Protein AF-A0A7S2W5Z7-F1 (afdb_monomer)

Radius of gyration: 23.9 Å; Cα contacts (8 Å, |Δi|>4): 83; chains: 1; bounding box: 63×29×73 Å

Foldseek 3Di:
DPPVVVVVVVVVLVVVLVVLLCVLLPVLLVVLVVVCVVVPLVVSQVVLVVQLVQLVVQLVVCVVVVNPVSNSVSSNSNSSSVSSNVSSVVVVVVVVCVVVVVVVVVVVVVVVVVVVVVVD

Solvent-a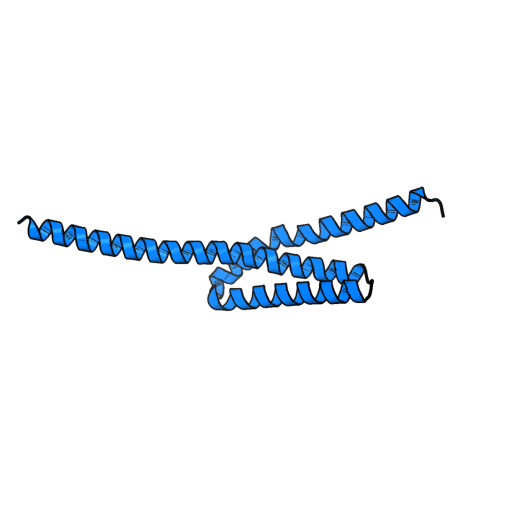ccessible surface area (backbone atoms only — not comparable to full-atom values): 6215 Å² total; per-residue (Å²): 130,65,75,65,59,60,50,51,55,50,50,52,52,51,53,46,51,55,49,56,40,50,58,42,58,66,55,42,50,59,53,46,50,58,47,30,76,73,65,37,56,85,59,47,50,60,53,32,50,51,42,24,50,52,11,51,52,36,31,57,51,14,60,74,66,71,33,64,70,48,30,49,54,16,42,31,42,24,34,40,14,52,46,35,50,55,53,51,50,52,53,52,51,50,50,52,48,51,55,49,51,50,50,55,49,52,51,48,51,53,53,49,51,52,58,54,66,76,72,112

Nearest PDB structures (foldseek):
  6zw4-assembly1_SA  TM=5.507E-01  e=2.902E+00  Nostoc punctiforme
  6zw4-assembly1_EB  TM=5.507E-01  e=2.902E+00  Nostoc punctiforme
  6zw4-assembly1_QB  TM=5.507E-01  e=2.902E+00  Nostoc punctiforme
  6zw4-assembly1_CC  TM=5.507E-01  e=2.902E+00  Nostoc punctiforme
  6zw4-assembly1_E  TM=5.995E-01  e=7.010E+00  Nostoc punctiforme

pLDDT: mean 74.94, std 12.24, range [44.47, 93.25]

Sequence (120 aa):
GDPKNQRLEFEYFFNFMYSAANLPNILIPLCVGALSDNFGDVIVFPVIIALAFIGATGVAAGVQMYSQPLVLASRAVLGIGYSGIVVLNCVLVSKWFEETTTQVSHLGLAMSLIGVFYRI

InterPro domains:
  IPR011701 Major facilitator superfamily [PF07690] (14-118)
  IPR020846 Major facilitator superfamily domain [PS50850] (1-120)
  IPR036259 MFS transporter superfamily [G3DSA:1.20.1250.20] (11-120)
  IPR036259 MFS transporter superfamily [SSF103473] (14-118)
  IPR052187 Lysosomal dipeptide transporter MFSD1 [PTHR23512] (14-118)

Secondary structure (DSSP, 8-state):
--HHHHHHHHHHHHHHHHHHHHHHHHHHHHHHHHHHHHH-HHHHHHHHHHHHHHHHHHHHHHHHTT-HHHHHHHHHHHHHHHHHHHHHHHHHHHHHHHHHHHHHHHHHHHHHHHHHHTT-

Mean predicted aligned error: 12.36 Å

Structure (mmCIF, N/CA/C/O backbone):
data_AF-A0A7S2W5Z7-F1
#
_entry.id   AF-A0A7S2W5Z7-F1
#
loop_
_atom_site.group_PDB
_atom_site.id
_atom_site.type_symbol
_atom_site.label_atom_id
_atom_site.label_alt_id
_atom_site.label_comp_id
_atom_site.label_asym_id
_atom_site.label_entity_id
_atom_site.label_seq_id
_atom_site.pdbx_PDB_ins_code
_atom_site.Cartn_x
_atom_site.Cartn_y
_atom_site.Cartn_z
_atom_site.occupancy
_atom_site.B_iso_or_equiv
_atom_site.auth_seq_id
_atom_site.auth_comp_id
_atom_site.auth_asym_id
_atom_site.auth_atom_id
_atom_site.pdbx_PDB_model_num
ATOM 1 N N . GLY A 1 1 ? -21.228 -3.090 35.940 1.00 56.03 1 GLY A N 1
ATOM 2 C CA . GLY A 1 1 ? -19.890 -3.593 35.579 1.00 56.03 1 GLY A CA 1
ATOM 3 C C . GLY A 1 1 ? -18.872 -2.583 36.047 1.00 56.03 1 GLY A C 1
ATOM 4 O O . GLY A 1 1 ? -19.154 -1.397 35.947 1.00 56.03 1 GLY A O 1
ATOM 5 N N . ASP A 1 2 ? -17.760 -3.034 36.620 1.00 54.31 2 ASP A N 1
ATOM 6 C CA . ASP A 1 2 ? -16.694 -2.157 37.117 1.00 54.31 2 ASP A CA 1
ATOM 7 C C . ASP A 1 2 ? -16.156 -1.262 35.973 1.00 54.31 2 ASP A C 1
ATOM 9 O O . ASP A 1 2 ? -15.779 -1.797 34.922 1.00 54.31 2 ASP A O 1
ATOM 13 N N . PRO A 1 3 ? -16.119 0.078 36.127 1.00 63.47 3 PRO A N 1
ATOM 14 C CA . PRO A 1 3 ? -15.625 0.997 35.099 1.00 63.47 3 PRO A CA 1
ATOM 15 C C . PRO A 1 3 ? -14.158 0.759 34.704 1.00 63.47 3 PRO A C 1
ATOM 17 O O . PRO A 1 3 ? -13.736 1.227 33.646 1.00 63.47 3 PRO A O 1
ATOM 20 N N . LYS A 1 4 ? -13.370 0.028 35.506 1.00 66.56 4 LYS A N 1
ATOM 21 C CA . LYS A 1 4 ? -12.004 -0.379 35.133 1.00 66.56 4 LYS A CA 1
ATOM 22 C C . LYS A 1 4 ? -11.985 -1.463 34.053 1.00 66.56 4 LYS A C 1
ATOM 24 O O . LYS A 1 4 ? -11.185 -1.370 33.126 1.00 66.56 4 LYS A O 1
ATOM 29 N N . ASN A 1 5 ? -12.899 -2.433 34.114 1.00 68.44 5 ASN A N 1
ATOM 30 C CA . ASN A 1 5 ? -12.962 -3.515 33.123 1.00 68.44 5 ASN A CA 1
ATOM 31 C C . ASN A 1 5 ? -13.387 -3.007 31.740 1.00 68.44 5 ASN A C 1
ATOM 33 O O . ASN A 1 5 ? -12.861 -3.471 30.737 1.00 68.44 5 ASN A O 1
ATOM 37 N N . GLN A 1 6 ? -14.268 -2.003 31.674 1.00 68.06 6 GLN A N 1
ATOM 38 C CA . GLN A 1 6 ? -14.675 -1.406 30.395 1.00 68.06 6 GLN A CA 1
ATOM 39 C C . GLN A 1 6 ? -13.526 -0.684 29.676 1.00 68.06 6 GLN A C 1
ATOM 41 O O . GLN A 1 6 ? -13.476 -0.688 28.448 1.00 68.06 6 GLN A O 1
ATOM 46 N N . ARG A 1 7 ? -12.583 -0.086 30.419 1.00 69.31 7 ARG A N 1
ATOM 47 C CA . ARG A 1 7 ? -11.385 0.532 29.825 1.00 69.31 7 ARG A CA 1
ATOM 48 C C . ARG A 1 7 ? -10.413 -0.514 29.306 1.00 69.31 7 ARG A C 1
ATOM 50 O O . ARG A 1 7 ? -9.902 -0.346 28.208 1.00 69.31 7 ARG A O 1
ATOM 57 N N . LEU A 1 8 ? -10.218 -1.594 30.063 1.00 76.00 8 LEU A N 1
ATOM 58 C CA . LEU A 1 8 ? -9.350 -2.695 29.653 1.00 76.00 8 LEU A CA 1
ATOM 59 C C . LEU A 1 8 ? -9.853 -3.348 28.363 1.00 76.00 8 LEU A C 1
ATOM 61 O O . LEU A 1 8 ? -9.065 -3.533 27.444 1.00 76.00 8 LEU A O 1
ATOM 65 N N . GLU A 1 9 ? -11.150 -3.641 28.241 1.00 71.44 9 GLU A N 1
ATOM 66 C CA . GLU A 1 9 ? -11.684 -4.216 26.997 1.00 71.44 9 GLU A CA 1
ATOM 67 C C . GLU A 1 9 ? -11.549 -3.267 25.802 1.00 71.44 9 GLU A C 1
ATOM 69 O O . GLU A 1 9 ? -11.187 -3.704 24.708 1.00 71.44 9 GLU A O 1
ATOM 74 N N . PHE A 1 10 ? -11.760 -1.964 26.010 1.00 74.31 10 PHE A N 1
ATOM 75 C CA . PHE A 1 10 ? -11.541 -0.966 24.966 1.00 74.31 10 PHE A CA 1
ATOM 76 C C . PHE A 1 10 ? -10.062 -0.872 24.561 1.00 74.31 10 PHE A C 1
ATOM 78 O O . PHE A 1 10 ? -9.758 -0.849 23.371 1.00 74.31 10 PHE A O 1
ATOM 85 N N . GLU A 1 11 ? -9.134 -0.866 25.522 1.00 77.38 11 GLU A N 1
ATOM 86 C CA . GLU A 1 11 ? -7.686 -0.851 25.273 1.00 77.38 11 GL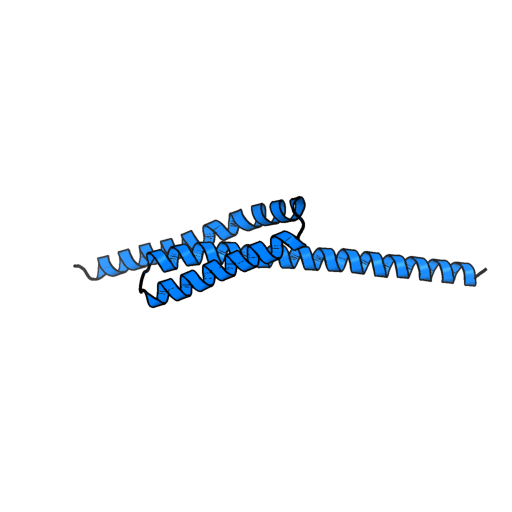U A CA 1
ATOM 87 C C . GLU A 1 11 ? -7.212 -2.117 24.551 1.00 77.38 11 GLU A C 1
ATOM 89 O O . GLU A 1 11 ? -6.446 -2.023 23.592 1.00 77.38 11 GLU A O 1
ATOM 94 N N . TYR A 1 12 ? -7.693 -3.298 24.951 1.00 77.31 12 TYR A N 1
ATOM 95 C CA . TYR A 1 12 ? -7.390 -4.555 24.263 1.00 77.31 12 TYR A CA 1
ATOM 96 C C . TYR A 1 12 ? -7.902 -4.544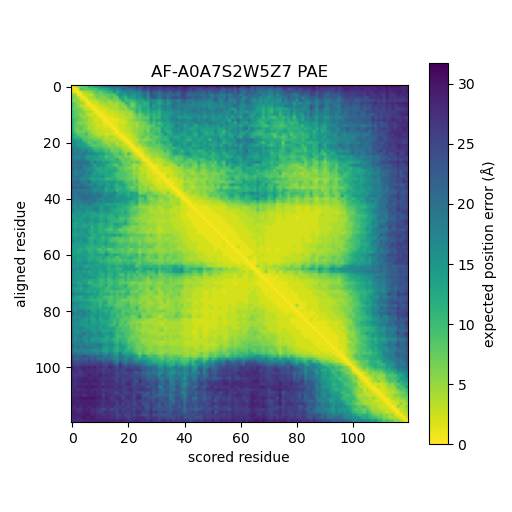 22.824 1.00 77.31 12 TYR A C 1
ATOM 98 O O . TYR A 1 12 ? -7.151 -4.882 21.907 1.00 77.31 12 TYR A O 1
ATOM 106 N N . PHE A 1 13 ? -9.148 -4.115 22.605 1.00 70.06 13 PHE A N 1
ATOM 107 C CA . PHE A 1 13 ? -9.720 -4.034 21.265 1.00 70.06 13 PHE A CA 1
ATOM 108 C C . PHE A 1 13 ? -8.949 -3.035 20.397 1.00 70.06 13 PHE A C 1
ATOM 110 O O . PHE A 1 13 ? -8.581 -3.358 19.270 1.00 70.06 13 PHE A O 1
ATOM 117 N N . PHE A 1 14 ? -8.625 -1.859 20.941 1.00 69.50 14 PHE A N 1
ATOM 118 C CA . PHE A 1 14 ? -7.867 -0.813 20.255 1.00 69.50 14 PHE A CA 1
ATOM 119 C C . PHE A 1 14 ? -6.455 -1.274 19.863 1.00 69.50 14 PHE A C 1
ATOM 121 O O . PHE A 1 14 ? -6.045 -1.118 18.711 1.00 69.50 14 PHE A O 1
ATOM 128 N N . ASN A 1 15 ? -5.733 -1.919 20.783 1.00 76.19 15 ASN A N 1
ATOM 129 C CA . ASN A 1 15 ? -4.401 -2.471 20.521 1.00 76.19 15 ASN A CA 1
ATOM 130 C C . ASN A 1 15 ? -4.437 -3.619 19.501 1.00 76.19 15 ASN A C 1
ATOM 132 O O . ASN A 1 15 ? -3.524 -3.753 18.678 1.00 76.19 15 ASN A O 1
ATOM 136 N N . PHE A 1 16 ? -5.509 -4.414 19.501 1.00 70.38 16 PHE A N 1
ATOM 137 C CA . PHE A 1 16 ? -5.733 -5.436 18.485 1.00 70.38 16 PHE A CA 1
ATOM 138 C C . PHE A 1 16 ? -5.995 -4.816 17.105 1.00 70.38 16 PHE A C 1
ATOM 140 O O . PHE A 1 16 ? -5.398 -5.266 16.128 1.00 70.38 16 PHE A O 1
ATOM 147 N N . MET A 1 17 ? -6.788 -3.734 17.013 1.00 62.69 17 MET A N 1
ATOM 148 C CA . MET A 1 17 ? -6.959 -2.983 15.757 1.00 62.69 17 MET A CA 1
ATOM 149 C C . MET A 1 17 ? -5.626 -2.488 15.206 1.00 62.69 17 MET A C 1
ATOM 151 O O . MET A 1 17 ? -5.369 -2.590 14.006 1.00 62.69 17 MET A O 1
ATOM 155 N N . TYR A 1 18 ? -4.774 -1.973 16.090 1.00 64.44 18 TYR A N 1
ATOM 156 C CA . TYR A 1 18 ? -3.475 -1.431 15.717 1.00 64.44 18 TYR A CA 1
ATOM 157 C C . TYR A 1 18 ? -2.515 -2.524 15.223 1.00 64.44 18 TYR A C 1
ATOM 159 O O . TYR A 1 18 ? -1.838 -2.351 14.211 1.00 64.44 18 TYR A O 1
ATOM 167 N N . SER A 1 19 ? -2.491 -3.683 15.887 1.00 68.19 19 SER A N 1
ATOM 168 C CA . SER A 1 19 ? -1.662 -4.823 15.466 1.00 68.19 19 SER A CA 1
ATOM 169 C C . SER A 1 19 ? -2.158 -5.455 14.163 1.00 68.19 19 SER A C 1
ATOM 171 O O . SER A 1 19 ? -1.358 -5.724 13.267 1.00 68.19 19 SER A O 1
ATOM 173 N N . ALA A 1 20 ? -3.475 -5.631 14.014 1.00 62.66 20 ALA A N 1
ATOM 174 C CA . ALA A 1 20 ? -4.086 -6.188 12.808 1.00 62.66 20 ALA A CA 1
ATOM 175 C C . ALA A 1 20 ? -3.892 -5.289 11.575 1.00 62.66 20 ALA A C 1
ATOM 177 O O . ALA A 1 20 ? -3.790 -5.796 10.462 1.00 62.66 20 ALA A O 1
ATOM 178 N N . ALA A 1 21 ? -3.792 -3.969 11.760 1.00 60.84 21 ALA A N 1
ATOM 179 C CA . ALA A 1 21 ? -3.464 -3.033 10.687 1.00 60.84 21 ALA A CA 1
ATOM 180 C C . ALA A 1 21 ? -1.983 -3.088 10.261 1.00 60.84 21 ALA A C 1
ATOM 182 O O . ALA A 1 21 ? -1.675 -2.806 9.106 1.00 60.84 21 ALA A O 1
ATOM 183 N N . ASN A 1 22 ? -1.067 -3.461 11.163 1.00 64.81 22 ASN A N 1
ATOM 184 C CA . ASN A 1 22 ? 0.375 -3.490 10.887 1.00 64.81 22 ASN A CA 1
ATOM 185 C C . ASN A 1 22 ? 0.871 -4.818 10.302 1.00 64.81 22 ASN A C 1
ATOM 187 O O . ASN A 1 22 ? 1.876 -4.837 9.597 1.00 64.81 22 ASN A O 1
ATOM 191 N N . LEU A 1 23 ? 0.169 -5.922 10.555 1.00 64.81 23 LEU A N 1
ATOM 192 C CA . LEU A 1 23 ? 0.546 -7.252 10.064 1.00 64.81 23 LEU A CA 1
ATOM 193 C C . LEU A 1 23 ? 0.568 -7.362 8.519 1.00 64.81 23 LEU A C 1
ATOM 195 O O . LEU A 1 23 ? 1.535 -7.901 7.976 1.00 64.81 23 LEU A O 1
ATOM 199 N N . PRO A 1 24 ? -0.406 -6.792 7.777 1.00 59.66 24 PRO A N 1
ATOM 200 C CA . PRO A 1 24 ? -0.355 -6.755 6.318 1.00 59.66 24 PRO A CA 1
ATOM 201 C C . PRO A 1 24 ? 0.787 -5.880 5.788 1.00 59.66 24 PRO A C 1
ATOM 203 O O . PRO A 1 24 ? 1.385 -6.203 4.767 1.00 59.66 24 PRO A O 1
ATOM 206 N N . ASN A 1 25 ? 1.150 -4.811 6.501 1.00 61.75 25 ASN A N 1
ATOM 207 C CA . ASN A 1 25 ? 2.163 -3.854 6.047 1.00 61.75 25 ASN A CA 1
ATOM 208 C C . ASN A 1 25 ? 3.583 -4.444 5.948 1.00 61.75 25 ASN A C 1
ATOM 210 O O . ASN A 1 25 ? 4.433 -3.827 5.315 1.00 61.75 25 ASN A O 1
ATOM 214 N N . ILE A 1 26 ? 3.855 -5.613 6.541 1.00 66.81 26 ILE A N 1
ATOM 215 C CA . ILE A 1 26 ? 5.184 -6.253 6.508 1.00 66.81 26 ILE A CA 1
ATOM 216 C C . ILE A 1 26 ? 5.289 -7.289 5.380 1.00 66.81 26 ILE A C 1
ATOM 218 O O . ILE A 1 26 ? 6.320 -7.382 4.719 1.00 66.81 26 ILE A O 1
ATOM 222 N N . LEU A 1 27 ? 4.230 -8.067 5.142 1.00 67.56 27 LEU A N 1
ATOM 223 C CA . LEU A 1 27 ? 4.259 -9.189 4.193 1.00 67.56 27 LEU A CA 1
ATOM 224 C C . LEU A 1 27 ? 3.879 -8.770 2.770 1.00 67.56 27 LEU A C 1
ATOM 226 O O . LEU A 1 27 ? 4.441 -9.264 1.794 1.00 67.56 27 LEU A O 1
ATOM 230 N N . ILE A 1 28 ? 2.941 -7.832 2.653 1.00 73.06 28 ILE A N 1
ATOM 231 C CA . ILE A 1 28 ? 2.409 -7.379 1.368 1.00 73.06 28 ILE A CA 1
ATOM 232 C C . ILE A 1 28 ? 3.467 -6.713 0.481 1.00 73.06 28 ILE A C 1
ATOM 234 O O . ILE A 1 28 ? 3.467 -7.029 -0.706 1.00 73.06 28 ILE A O 1
ATOM 238 N N . PRO A 1 29 ? 4.392 -5.865 0.980 1.00 69.50 29 PRO A N 1
ATOM 239 C CA . PRO A 1 29 ? 5.434 -5.279 0.134 1.00 69.50 29 PRO A CA 1
ATOM 240 C C . PRO A 1 29 ? 6.260 -6.332 -0.612 1.00 69.50 29 PRO A C 1
ATOM 242 O O . PRO A 1 29 ? 6.582 -6.147 -1.783 1.00 69.50 29 PRO A O 1
ATOM 245 N N . LEU A 1 30 ? 6.539 -7.463 0.045 1.00 69.94 30 LEU A N 1
ATOM 246 C CA . LEU A 1 30 ? 7.300 -8.566 -0.535 1.00 69.94 30 LEU A CA 1
ATOM 247 C C . LEU A 1 30 ? 6.496 -9.287 -1.628 1.00 69.94 30 LEU A C 1
ATOM 249 O O . LEU A 1 30 ? 7.013 -9.566 -2.707 1.00 69.94 30 LEU A O 1
ATOM 253 N N . CYS A 1 31 ? 5.213 -9.553 -1.367 1.00 77.31 31 CYS A N 1
ATOM 254 C CA . CYS A 1 31 ? 4.327 -10.206 -2.328 1.00 77.31 31 CYS A CA 1
ATOM 255 C C . CYS A 1 31 ? 4.009 -9.313 -3.532 1.00 77.31 31 CYS A C 1
ATOM 257 O O . CYS A 1 31 ? 3.989 -9.802 -4.655 1.00 77.31 31 CYS A O 1
ATOM 259 N N . VAL A 1 32 ? 3.767 -8.018 -3.315 1.00 75.88 32 VAL A N 1
ATOM 260 C CA . VAL A 1 32 ? 3.438 -7.063 -4.382 1.00 75.88 32 VAL A CA 1
ATOM 261 C C . VAL A 1 32 ? 4.649 -6.802 -5.268 1.00 75.88 32 VAL A C 1
ATOM 263 O O . VAL A 1 32 ? 4.482 -6.774 -6.482 1.00 75.88 32 VAL A O 1
ATOM 266 N N . GLY A 1 33 ? 5.855 -6.697 -4.698 1.00 72.75 33 GLY A N 1
ATOM 267 C CA . GLY A 1 33 ? 7.093 -6.623 -5.480 1.00 72.75 33 GLY A CA 1
ATOM 268 C C . GLY A 1 33 ? 7.262 -7.841 -6.393 1.00 72.75 33 GLY A C 1
ATOM 269 O O . GLY A 1 33 ? 7.358 -7.689 -7.607 1.00 72.75 33 GLY A O 1
ATOM 270 N N . ALA A 1 34 ? 7.153 -9.052 -5.833 1.00 76.12 34 ALA A N 1
ATOM 271 C CA . ALA A 1 34 ? 7.235 -10.288 -6.615 1.00 76.12 34 ALA A CA 1
ATOM 272 C C . ALA A 1 34 ? 6.127 -10.405 -7.681 1.00 76.12 34 ALA A C 1
ATOM 274 O O . ALA A 1 34 ? 6.354 -10.947 -8.762 1.00 76.12 34 ALA A O 1
ATOM 275 N N . LEU A 1 35 ? 4.919 -9.906 -7.402 1.00 77.88 35 LEU A N 1
ATOM 276 C CA . LEU A 1 35 ? 3.819 -9.898 -8.368 1.00 77.88 35 LEU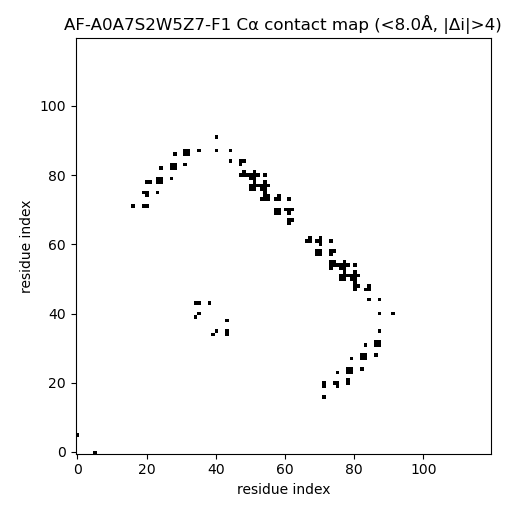 A CA 1
ATOM 277 C C . LEU A 1 35 ? 4.079 -8.904 -9.512 1.00 77.88 35 LEU A C 1
ATOM 279 O O . LEU A 1 35 ? 3.797 -9.223 -10.666 1.00 77.88 35 LEU A O 1
ATOM 283 N N . SER A 1 36 ? 4.643 -7.732 -9.200 1.00 76.50 36 SER A N 1
ATOM 284 C CA . SER A 1 36 ? 5.028 -6.703 -10.176 1.00 76.50 36 SER A CA 1
ATOM 285 C C . SER A 1 36 ? 6.068 -7.226 -11.162 1.00 76.50 36 SER A C 1
ATOM 287 O O . SER A 1 36 ? 5.920 -7.040 -12.369 1.00 76.50 36 SER A O 1
ATOM 289 N N . ASP A 1 37 ? 7.061 -7.963 -10.662 1.00 77.56 37 ASP A N 1
ATOM 290 C CA . ASP A 1 37 ? 8.134 -8.523 -11.488 1.00 77.56 37 ASP A CA 1
ATOM 291 C C . ASP A 1 37 ? 7.635 -9.596 -12.471 1.00 77.56 37 ASP A C 1
ATOM 293 O O . ASP A 1 37 ? 8.185 -9.738 -13.561 1.00 77.56 37 ASP A O 1
ATOM 297 N N . ASN A 1 38 ? 6.571 -10.332 -12.121 1.00 81.56 38 ASN A N 1
ATOM 298 C CA . ASN A 1 38 ? 6.039 -11.418 -12.953 1.00 81.56 38 ASN A CA 1
ATOM 299 C C . ASN A 1 38 ? 4.924 -10.981 -13.918 1.00 81.56 38 ASN A C 1
ATOM 301 O O . ASN A 1 38 ? 4.832 -11.518 -15.020 1.00 81.56 38 ASN A O 1
ATOM 305 N N . PHE A 1 39 ? 4.057 -10.045 -13.518 1.00 80.88 39 PHE A N 1
ATOM 306 C CA . PHE A 1 39 ? 2.874 -9.648 -14.301 1.00 80.88 39 PHE A CA 1
ATOM 307 C C . PHE A 1 39 ? 3.004 -8.279 -14.977 1.00 80.88 39 PHE A C 1
ATOM 309 O O . PHE A 1 39 ? 2.147 -7.908 -15.780 1.00 80.88 39 PHE A O 1
ATOM 316 N N . GLY A 1 40 ? 4.076 -7.543 -14.679 1.00 79.50 40 GLY A N 1
ATOM 317 C CA . GLY A 1 40 ? 4.321 -6.207 -15.195 1.00 79.50 40 GLY A CA 1
ATOM 318 C C . GLY A 1 40 ? 3.560 -5.131 -14.422 1.00 79.50 40 GLY A C 1
ATOM 319 O O . GLY A 1 40 ? 2.376 -5.259 -14.095 1.00 79.50 40 GLY A O 1
ATOM 320 N N . ASP A 1 41 ? 4.243 -4.017 -14.171 1.00 77.88 41 ASP A N 1
ATOM 321 C CA . ASP A 1 41 ? 3.737 -2.950 -13.301 1.00 77.88 41 ASP A CA 1
ATO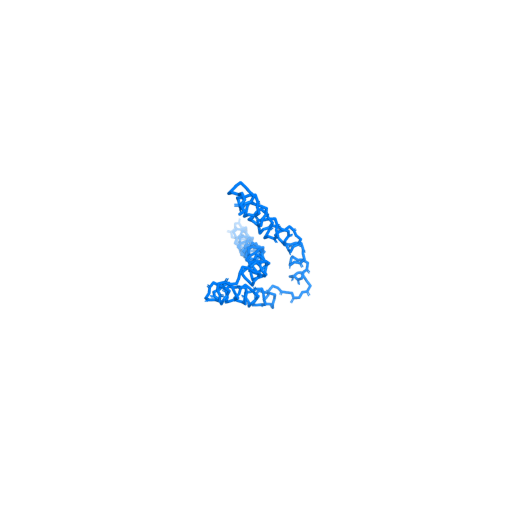M 322 C C . ASP A 1 41 ? 2.428 -2.337 -13.826 1.00 77.88 41 ASP A C 1
ATOM 324 O O . ASP A 1 41 ? 1.561 -1.963 -13.044 1.00 77.88 41 ASP A O 1
ATOM 328 N N . VAL A 1 42 ? 2.243 -2.298 -15.152 1.00 78.94 42 VAL A N 1
ATOM 329 C CA . VAL A 1 42 ? 1.078 -1.688 -15.821 1.00 78.94 42 VAL A CA 1
ATOM 330 C C . VAL A 1 42 ? -0.239 -2.387 -15.459 1.00 78.94 42 VAL A C 1
ATOM 332 O O . VAL A 1 42 ? -1.278 -1.734 -15.386 1.00 78.94 42 VAL A O 1
ATOM 335 N N . ILE A 1 43 ? -0.209 -3.700 -15.203 1.00 85.25 43 ILE A N 1
ATOM 336 C CA . ILE A 1 43 ? -1.400 -4.485 -14.838 1.00 85.25 43 ILE A CA 1
ATOM 337 C C . ILE A 1 43 ? -1.580 -4.509 -13.318 1.00 85.25 43 ILE A C 1
ATOM 339 O O . ILE A 1 43 ? -2.701 -4.418 -12.818 1.00 85.25 43 ILE A O 1
ATOM 343 N N . VAL A 1 44 ? -0.483 -4.594 -12.566 1.00 85.19 44 VAL A N 1
ATOM 344 C CA . VAL A 1 44 ? -0.529 -4.712 -11.102 1.00 85.19 44 VAL A CA 1
ATOM 345 C C . VAL A 1 44 ? -0.950 -3.393 -10.438 1.00 85.19 44 VAL A C 1
ATOM 347 O O . VAL A 1 44 ? -1.696 -3.409 -9.457 1.00 85.19 44 VAL A O 1
ATOM 350 N N . PHE A 1 45 ? -0.566 -2.243 -11.004 1.00 83.69 45 PHE A N 1
ATOM 351 C CA . PHE A 1 45 ? -0.914 -0.917 -10.482 1.00 83.69 45 PHE A CA 1
ATOM 352 C C . PHE A 1 45 ? -2.431 -0.666 -10.342 1.00 83.69 45 PHE A C 1
ATOM 354 O O . PHE A 1 45 ? -2.879 -0.363 -9.231 1.00 83.69 45 PHE A O 1
ATOM 361 N N . PRO A 1 46 ? -3.264 -0.822 -11.396 1.00 87.88 46 PRO A N 1
ATOM 362 C CA . PRO A 1 46 ? -4.707 -0.607 -11.279 1.00 87.88 46 PRO A CA 1
ATOM 363 C C . PRO A 1 46 ? -5.392 -1.620 -10.352 1.00 87.88 46 PRO A C 1
ATOM 365 O O . PRO A 1 46 ? -6.349 -1.259 -9.671 1.00 87.88 46 PRO A O 1
ATOM 368 N N . VAL A 1 47 ? -4.895 -2.861 -10.269 1.00 89.69 47 VAL A N 1
ATOM 369 C CA . VAL A 1 47 ? -5.434 -3.889 -9.358 1.00 89.69 47 VAL A CA 1
ATOM 370 C C . VAL A 1 47 ? -5.235 -3.484 -7.898 1.00 89.69 47 VAL A C 1
ATOM 372 O O . VAL A 1 47 ? -6.167 -3.554 -7.095 1.00 89.69 47 VAL A O 1
ATOM 375 N N . ILE A 1 48 ? -4.040 -3.005 -7.554 1.00 87.50 48 ILE A N 1
ATOM 376 C CA . ILE A 1 48 ? -3.727 -2.538 -6.202 1.00 87.50 48 ILE A CA 1
ATOM 377 C C . ILE A 1 48 ? -4.523 -1.274 -5.843 1.00 87.50 48 ILE A C 1
ATOM 379 O O . ILE A 1 48 ? -5.033 -1.167 -4.726 1.00 87.50 48 ILE A O 1
ATOM 383 N N . ILE A 1 49 ? -4.709 -0.350 -6.791 1.00 89.38 49 ILE A N 1
ATOM 384 C CA . ILE A 1 49 ? -5.567 0.830 -6.596 1.00 89.38 49 ILE A CA 1
ATOM 385 C C . ILE A 1 49 ? -7.025 0.423 -6.368 1.00 89.38 49 ILE A C 1
ATOM 387 O O .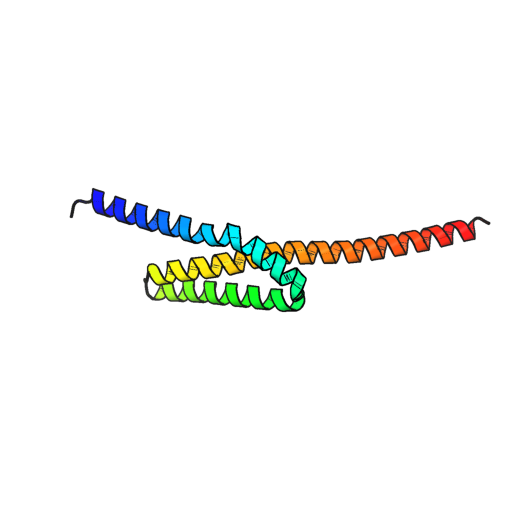 ILE A 1 49 ? -7.671 0.952 -5.462 1.00 89.38 49 ILE A O 1
ATOM 391 N N . ALA A 1 50 ? -7.548 -0.531 -7.142 1.00 91.31 50 ALA A N 1
ATOM 392 C CA . ALA A 1 50 ? -8.903 -1.037 -6.954 1.00 91.31 50 ALA A CA 1
ATOM 393 C C . ALA A 1 50 ? -9.073 -1.665 -5.562 1.00 91.31 50 ALA A C 1
ATOM 395 O O . ALA A 1 50 ? -10.063 -1.400 -4.881 1.00 91.31 50 ALA A O 1
ATOM 396 N N . LEU A 1 51 ? -8.079 -2.421 -5.092 1.00 89.06 51 LEU A N 1
ATOM 397 C CA . LEU A 1 51 ? -8.085 -3.003 -3.751 1.00 89.06 51 LEU A CA 1
ATOM 398 C C . LEU A 1 51 ? -8.077 -1.927 -2.650 1.00 89.06 51 LEU A C 1
ATOM 400 O O . LEU A 1 51 ? -8.844 -2.023 -1.689 1.00 89.06 51 LEU A O 1
ATOM 404 N N . ALA A 1 52 ? -7.273 -0.870 -2.809 1.00 89.06 52 ALA A N 1
ATOM 405 C CA . ALA A 1 52 ? -7.271 0.272 -1.894 1.00 89.06 52 ALA A CA 1
ATOM 406 C C . ALA A 1 52 ? -8.633 0.987 -1.874 1.00 89.06 52 ALA A C 1
ATOM 408 O O . ALA A 1 52 ? -9.137 1.343 -0.808 1.00 89.06 52 ALA A O 1
ATOM 409 N N . PHE A 1 53 ? -9.263 1.147 -3.038 1.00 92.56 53 PHE A N 1
ATOM 410 C CA . PHE A 1 53 ? -10.583 1.761 -3.159 1.00 92.56 53 PHE A CA 1
ATOM 411 C C . PHE A 1 53 ? -11.680 0.920 -2.485 1.00 92.56 53 PHE A C 1
ATOM 413 O O . PHE A 1 53 ? -12.526 1.456 -1.764 1.00 92.56 53 PHE A O 1
ATOM 420 N N . ILE A 1 54 ? -11.635 -0.406 -2.635 1.00 92.81 54 ILE A N 1
ATOM 421 C CA . ILE A 1 54 ? -12.535 -1.338 -1.936 1.00 92.81 54 ILE A CA 1
ATOM 422 C C . ILE A 1 54 ? -12.345 -1.236 -0.416 1.00 92.81 54 ILE A C 1
ATOM 424 O O . ILE A 1 54 ? -13.319 -1.143 0.328 1.00 92.81 54 ILE A O 1
ATOM 428 N N . GLY A 1 55 ? -11.100 -1.171 0.063 1.00 88.88 55 GLY A N 1
ATOM 429 C CA . GLY A 1 55 ? -10.818 -0.946 1.482 1.00 88.88 55 GLY A CA 1
ATOM 430 C C . GLY A 1 55 ? -11.380 0.386 1.993 1.00 88.88 55 GLY A C 1
ATOM 431 O O . GLY A 1 55 ? -12.010 0.433 3.049 1.00 88.88 55 GLY A O 1
ATOM 432 N N . ALA A 1 56 ? -11.208 1.472 1.234 1.00 90.94 56 ALA A N 1
ATOM 433 C CA . ALA A 1 56 ? -11.674 2.807 1.614 1.00 90.94 56 ALA A CA 1
ATOM 434 C C . ALA A 1 56 ? -13.207 2.896 1.668 1.00 90.94 56 ALA A C 1
ATOM 436 O O . ALA A 1 56 ? -13.771 3.435 2.624 1.00 90.94 56 ALA A O 1
ATOM 437 N N . THR A 1 57 ? -13.884 2.319 0.675 1.00 93.25 57 THR A N 1
ATOM 438 C CA . THR A 1 57 ? -15.351 2.238 0.640 1.00 93.25 57 THR A CA 1
ATOM 439 C C . THR A 1 57 ? -15.893 1.353 1.764 1.00 93.25 57 THR A C 1
ATOM 441 O O . THR A 1 57 ? -16.861 1.737 2.420 1.00 93.25 57 THR A O 1
ATOM 444 N N . GLY A 1 58 ? -15.226 0.237 2.074 1.00 91.75 58 GLY A N 1
ATOM 445 C CA . GLY A 1 58 ? -15.553 -0.614 3.220 1.00 91.75 58 GLY A CA 1
ATOM 446 C C . GLY A 1 58 ? -15.431 0.114 4.563 1.00 91.75 58 GLY A C 1
ATOM 447 O O . GLY A 1 58 ? -16.311 -0.009 5.414 1.00 91.75 58 GLY A O 1
ATOM 448 N N . VAL A 1 59 ? -14.397 0.946 4.745 1.00 90.00 59 VAL A N 1
ATOM 449 C CA . VAL A 1 59 ? -14.261 1.782 5.951 1.00 90.00 59 VAL A CA 1
ATOM 450 C C . VAL A 1 59 ? -15.403 2.795 6.034 1.00 90.00 59 VAL A C 1
ATOM 452 O O . VAL A 1 59 ? -16.018 2.924 7.090 1.00 90.00 59 VAL A O 1
ATOM 455 N N . ALA A 1 60 ? -15.725 3.482 4.934 1.00 91.19 60 ALA A N 1
ATOM 456 C CA . ALA A 1 60 ? -16.822 4.450 4.900 1.00 91.19 60 ALA A CA 1
ATOM 457 C C . ALA A 1 60 ? -18.186 3.803 5.209 1.00 91.19 60 ALA A C 1
ATOM 459 O O . ALA A 1 60 ? -18.995 4.382 5.936 1.00 91.19 60 ALA A O 1
ATOM 460 N N . ALA A 1 61 ? -18.431 2.591 4.707 1.00 91.06 61 ALA A N 1
ATOM 461 C CA . ALA A 1 61 ? -19.628 1.813 5.017 1.00 91.06 61 ALA A CA 1
ATOM 462 C C . ALA A 1 61 ? -19.639 1.322 6.476 1.00 91.06 61 ALA A C 1
ATOM 464 O O . ALA A 1 61 ? -20.653 1.432 7.163 1.00 91.06 61 ALA A O 1
ATOM 465 N N . GLY A 1 62 ? -18.501 0.845 6.987 1.00 88.50 62 GLY A N 1
ATOM 466 C CA . GLY A 1 62 ? -18.360 0.383 8.369 1.00 88.50 62 GLY A CA 1
ATOM 467 C C . GLY A 1 62 ? -18.593 1.484 9.401 1.00 88.50 62 GLY A C 1
ATOM 468 O O . GLY A 1 62 ? -19.228 1.235 10.426 1.00 88.50 62 GLY A O 1
ATOM 469 N N . VAL A 1 63 ? -18.143 2.708 9.107 1.00 89.06 63 VAL A N 1
ATOM 470 C CA . VAL A 1 63 ? -18.403 3.887 9.945 1.00 89.06 63 VAL A CA 1
ATOM 471 C C . VAL A 1 63 ? -19.891 4.243 9.939 1.00 89.06 63 VAL A C 1
ATOM 473 O O . VAL A 1 63 ? -20.444 4.500 11.004 1.00 89.06 63 VAL A O 1
ATOM 476 N N . GLN A 1 64 ? -20.561 4.197 8.782 1.00 93.06 64 GLN A N 1
ATOM 477 C CA . GLN A 1 64 ? -22.005 4.459 8.691 1.00 93.06 64 GLN A CA 1
ATOM 478 C C . GLN A 1 64 ? -22.851 3.421 9.442 1.00 93.06 64 GLN A C 1
ATOM 480 O O . GLN A 1 64 ? -23.867 3.765 10.036 1.00 93.06 64 GLN A O 1
ATOM 485 N N . MET A 1 65 ? -22.426 2.157 9.444 1.00 90.88 65 MET A N 1
ATOM 486 C CA . MET A 1 65 ? -23.117 1.071 10.146 1.00 90.88 65 MET A CA 1
ATOM 487 C C . MET A 1 65 ? -22.754 0.968 11.636 1.00 90.88 65 MET A C 1
ATOM 489 O O . MET A 1 65 ? -23.234 0.057 12.306 1.00 90.88 65 MET A O 1
ATOM 493 N N . TYR A 1 66 ? -21.885 1.848 12.155 1.00 89.50 66 TYR A N 1
ATOM 494 C CA . TYR A 1 66 ? -21.332 1.778 13.518 1.00 89.50 66 TYR A CA 1
ATOM 495 C C . TYR A 1 66 ? -20.751 0.394 13.878 1.00 89.50 66 TYR A C 1
ATOM 497 O O . TYR A 1 66 ? -20.705 -0.002 15.043 1.00 89.50 66 TYR A O 1
ATOM 505 N N . SER A 1 67 ? -20.287 -0.354 12.872 1.00 84.44 67 SER A N 1
ATOM 506 C CA . SER A 1 67 ? -19.822 -1.729 13.034 1.00 84.44 67 SER A CA 1
ATOM 507 C C . SER A 1 67 ? -18.305 -1.763 13.159 1.00 84.44 67 SER A C 1
ATOM 509 O O . SER A 1 67 ? -17.569 -1.702 12.171 1.00 84.44 67 SER A O 1
ATOM 511 N N . GLN A 1 68 ? -17.828 -1.894 14.396 1.00 78.56 68 GLN A N 1
ATOM 512 C CA . GLN A 1 68 ? -16.403 -2.019 14.697 1.00 78.56 68 GLN A CA 1
ATOM 513 C C . GLN A 1 68 ? -15.684 -3.154 13.940 1.00 78.56 68 GLN A C 1
ATOM 515 O O . GLN A 1 68 ? -14.620 -2.876 13.381 1.00 78.56 68 GLN A O 1
ATOM 520 N N . PRO A 1 69 ? -16.212 -4.395 13.840 1.00 82.88 69 PRO A N 1
ATOM 521 C CA . PRO A 1 69 ? -15.514 -5.463 13.118 1.00 82.88 69 PRO A CA 1
ATOM 522 C C . PRO A 1 69 ? -15.432 -5.200 11.608 1.00 82.88 69 PRO A C 1
ATOM 524 O O . PRO A 1 69 ? -14.432 -5.545 10.980 1.00 82.88 69 PRO A O 1
ATOM 527 N N . LEU A 1 70 ? -16.436 -4.537 11.023 1.00 83.19 70 LEU A N 1
ATOM 528 C CA . LEU A 1 70 ? -16.426 -4.186 9.602 1.00 83.19 70 LEU A CA 1
ATOM 529 C C . LEU A 1 70 ? -15.392 -3.093 9.300 1.00 83.19 70 LEU A C 1
ATOM 531 O O . LEU A 1 70 ? -14.669 -3.182 8.305 1.00 83.19 70 LEU A O 1
ATOM 535 N N . VAL A 1 71 ? -15.265 -2.098 10.184 1.00 85.62 71 VAL A N 1
ATOM 536 C CA . VAL A 1 71 ? -14.203 -1.082 10.099 1.00 85.62 71 VAL A CA 1
ATOM 537 C C . VAL A 1 71 ? -12.825 -1.731 10.229 1.00 85.62 71 VAL A C 1
ATOM 539 O O . VAL A 1 71 ? -11.920 -1.387 9.471 1.00 85.62 71 VAL A O 1
ATOM 542 N N . LEU A 1 72 ? -12.670 -2.693 11.142 1.00 81.75 72 LEU A N 1
ATOM 543 C CA . LEU A 1 72 ? -11.422 -3.426 11.361 1.00 81.75 72 LEU A CA 1
ATOM 544 C C . LEU A 1 72 ? -10.971 -4.190 10.109 1.00 81.75 72 LEU A C 1
ATOM 546 O O . LEU A 1 72 ? -9.842 -4.029 9.647 1.00 81.75 72 LEU A O 1
ATOM 550 N N . ALA A 1 73 ? -11.874 -4.989 9.539 1.00 85.25 73 ALA A N 1
ATOM 551 C CA . ALA A 1 73 ? -11.600 -5.777 8.344 1.00 85.25 73 ALA A CA 1
ATOM 552 C C . ALA A 1 73 ? -11.274 -4.872 7.147 1.00 85.25 73 ALA A C 1
ATOM 554 O O . ALA A 1 73 ? -10.292 -5.089 6.438 1.00 85.25 73 ALA A O 1
ATOM 555 N N . SER A 1 74 ? -12.044 -3.797 6.973 1.00 88.25 74 SER A N 1
ATOM 556 C CA . SER A 1 74 ? -11.827 -2.839 5.886 1.00 88.25 74 SER A CA 1
ATOM 557 C C . SER A 1 74 ? -10.509 -2.075 6.036 1.00 88.25 74 SER A C 1
ATOM 559 O O . SER A 1 74 ? -9.847 -1.790 5.040 1.00 88.25 74 SER A O 1
ATOM 561 N N . ARG A 1 75 ? -10.075 -1.786 7.272 1.00 82.12 75 ARG A N 1
ATOM 562 C CA . ARG A 1 75 ? -8.761 -1.186 7.560 1.00 82.12 75 ARG A CA 1
ATOM 563 C C . ARG A 1 75 ? -7.605 -2.099 7.165 1.00 82.12 75 ARG A C 1
ATOM 565 O O . ARG A 1 75 ? -6.620 -1.589 6.641 1.00 82.12 75 ARG A O 1
ATOM 572 N N . ALA A 1 76 ? -7.729 -3.411 7.367 1.00 83.50 76 ALA A N 1
ATOM 573 C CA . ALA A 1 76 ? -6.719 -4.365 6.914 1.00 83.50 76 ALA A CA 1
ATOM 574 C C . ALA A 1 76 ? -6.608 -4.367 5.380 1.00 83.50 76 ALA A C 1
ATOM 576 O O . ALA A 1 76 ? -5.512 -4.217 4.847 1.00 83.50 76 ALA A O 1
ATOM 577 N N . VAL A 1 77 ? -7.741 -4.432 4.668 1.00 86.75 77 VAL A N 1
ATOM 578 C CA . VAL A 1 77 ? -7.781 -4.375 3.192 1.00 86.75 77 VAL A CA 1
ATOM 579 C C . VAL A 1 77 ? -7.215 -3.054 2.662 1.00 86.75 77 VAL A C 1
ATOM 581 O O . VAL A 1 77 ? -6.422 -3.044 1.722 1.00 86.75 77 VAL A O 1
ATOM 584 N N . LEU A 1 78 ? -7.566 -1.935 3.296 1.00 86.06 78 LEU A N 1
ATOM 585 C CA . LEU A 1 78 ? -7.033 -0.623 2.942 1.00 86.06 78 LEU A CA 1
ATOM 586 C C . LEU A 1 78 ? -5.516 -0.535 3.173 1.00 86.06 78 LEU A C 1
ATOM 588 O O . LEU A 1 78 ? -4.814 0.019 2.333 1.00 86.06 78 LEU A O 1
ATOM 592 N N . GLY A 1 79 ? -5.003 -1.094 4.275 1.00 83.25 79 GLY A N 1
ATOM 593 C CA . GLY A 1 79 ? -3.565 -1.152 4.562 1.00 83.25 79 GLY A CA 1
ATOM 594 C C . GLY A 1 79 ? -2.786 -1.951 3.513 1.00 83.25 79 GLY A C 1
ATOM 595 O O . GLY A 1 79 ? -1.739 -1.503 3.043 1.00 83.25 79 GLY A O 1
ATOM 596 N N . ILE A 1 80 ? -3.347 -3.079 3.062 1.00 84.25 80 ILE A N 1
ATOM 597 C CA . ILE A 1 80 ? -2.805 -3.877 1.951 1.00 84.25 80 ILE A CA 1
ATOM 598 C C . ILE A 1 80 ? -2.716 -3.033 0.672 1.00 84.25 80 ILE A C 1
ATOM 600 O O . ILE A 1 80 ? -1.658 -2.952 0.051 1.00 84.25 80 ILE A O 1
ATOM 604 N N . GLY A 1 81 ? -3.811 -2.372 0.289 1.00 85.69 81 GLY A N 1
ATOM 605 C CA . GLY A 1 81 ? -3.831 -1.533 -0.909 1.00 85.69 81 GLY A CA 1
ATOM 606 C C . GLY A 1 81 ? -2.839 -0.369 -0.822 1.00 85.69 81 GLY A C 1
ATOM 607 O O . GLY A 1 81 ? -2.061 -0.147 -1.744 1.00 85.69 81 GLY A O 1
ATOM 608 N N . TYR A 1 82 ? -2.812 0.347 0.304 1.00 83.88 82 TYR A N 1
ATOM 609 C CA . TYR A 1 82 ? -1.960 1.525 0.478 1.00 83.88 82 TYR A CA 1
ATOM 610 C C . TYR A 1 82 ? -0.465 1.184 0.457 1.00 83.88 82 TYR A C 1
ATOM 612 O O . TYR A 1 82 ? 0.306 1.846 -0.238 1.00 83.88 82 TYR A O 1
ATOM 620 N N . SER A 1 83 ? -0.052 0.130 1.169 1.00 82.94 83 SER A N 1
ATOM 621 C CA . SER A 1 83 ? 1.340 -0.338 1.149 1.00 82.94 83 SER A CA 1
ATOM 622 C C . SER A 1 83 ? 1.774 -0.774 -0.255 1.00 82.94 83 SER A C 1
ATOM 624 O O . SER A 1 83 ? 2.869 -0.418 -0.690 1.00 82.94 83 SER A O 1
ATOM 626 N N . GLY A 1 84 ? 0.893 -1.443 -1.007 1.00 84.00 84 GLY A N 1
ATOM 627 C CA . GLY A 1 84 ? 1.140 -1.791 -2.406 1.00 84.00 84 GLY A CA 1
ATOM 628 C C . GLY A 1 84 ? 1.367 -0.567 -3.303 1.00 84.00 84 GLY A C 1
ATOM 629 O O . GLY A 1 84 ? 2.322 -0.554 -4.076 1.00 84.00 84 GLY A O 1
ATOM 630 N N . ILE A 1 85 ? 0.545 0.485 -3.172 1.00 86.81 85 ILE A N 1
ATOM 631 C CA . ILE A 1 85 ? 0.679 1.725 -3.963 1.00 86.81 85 ILE A CA 1
ATOM 632 C C . ILE A 1 85 ? 2.039 2.391 -3.726 1.00 86.81 85 ILE A C 1
ATOM 634 O O . ILE A 1 85 ? 2.659 2.869 -4.678 1.00 86.81 85 ILE A O 1
ATOM 638 N N . VAL A 1 86 ? 2.509 2.434 -2.475 1.00 84.94 86 VAL A N 1
ATOM 639 C CA . VAL A 1 86 ? 3.802 3.046 -2.124 1.00 84.94 86 VAL A CA 1
ATOM 640 C C . VAL A 1 86 ? 4.961 2.287 -2.773 1.00 84.94 86 VAL A C 1
ATOM 642 O O . VAL A 1 86 ? 5.832 2.908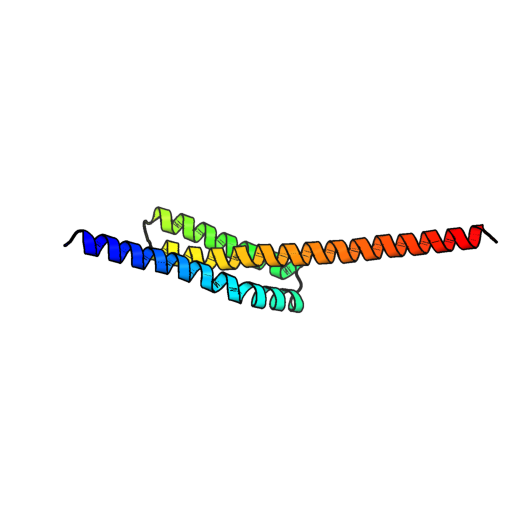 -3.382 1.00 84.94 86 VAL A O 1
ATOM 645 N N . VAL A 1 87 ? 4.954 0.952 -2.695 1.00 85.06 87 VAL A N 1
ATOM 646 C CA . VAL A 1 87 ? 5.998 0.103 -3.296 1.00 85.06 87 VAL A CA 1
ATOM 647 C C . VAL A 1 87 ? 6.016 0.256 -4.813 1.00 85.06 87 VAL A C 1
ATOM 649 O O . VAL A 1 87 ? 7.066 0.528 -5.391 1.00 85.06 87 VAL A O 1
ATOM 652 N N . LEU 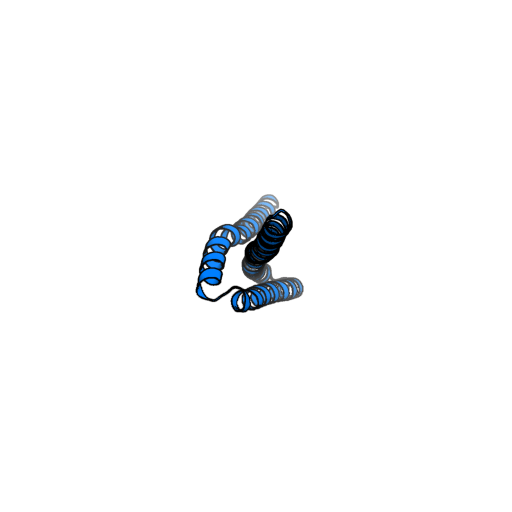A 1 88 ? 4.852 0.152 -5.454 1.00 83.12 88 LEU A N 1
ATOM 653 C CA . LEU A 1 88 ? 4.730 0.283 -6.902 1.00 83.12 88 LEU A CA 1
ATOM 654 C C . LEU A 1 88 ? 5.128 1.672 -7.409 1.00 83.12 88 LEU A C 1
ATOM 656 O O . LEU A 1 88 ? 5.756 1.765 -8.456 1.00 83.12 88 LEU A O 1
ATOM 660 N N . ASN A 1 89 ? 4.812 2.751 -6.682 1.00 83.88 89 ASN A N 1
ATOM 661 C CA . ASN A 1 89 ? 5.292 4.089 -7.043 1.00 83.88 89 ASN A CA 1
ATOM 662 C C . ASN A 1 89 ? 6.817 4.164 -7.000 1.00 83.88 89 ASN A C 1
ATOM 664 O O . ASN A 1 89 ? 7.415 4.744 -7.897 1.00 83.88 89 ASN A O 1
ATOM 668 N N . CYS A 1 90 ? 7.447 3.563 -5.988 1.00 80.88 90 CYS A N 1
ATOM 669 C CA . CYS A 1 90 ? 8.903 3.526 -5.895 1.00 80.88 90 CYS A CA 1
ATOM 670 C C . CYS A 1 90 ? 9.506 2.780 -7.096 1.00 80.88 90 CYS A C 1
ATOM 672 O O . CYS A 1 90 ? 10.374 3.321 -7.771 1.00 80.88 90 CYS A O 1
ATOM 674 N N . VAL A 1 91 ? 8.972 1.598 -7.432 1.00 80.38 91 VAL A N 1
ATOM 675 C CA . VAL A 1 91 ? 9.410 0.801 -8.593 1.00 80.38 91 VAL A CA 1
ATOM 676 C C . VAL A 1 91 ? 9.208 1.555 -9.908 1.00 80.38 91 VAL A C 1
ATOM 678 O O . VAL A 1 91 ? 10.118 1.607 -10.730 1.00 80.38 91 VAL A O 1
ATOM 681 N N . LEU A 1 92 ? 8.041 2.168 -10.106 1.00 80.88 92 LEU A N 1
ATOM 682 C CA . LEU A 1 92 ? 7.705 2.873 -11.341 1.00 80.88 92 LEU A CA 1
ATOM 683 C C . LEU A 1 92 ? 8.556 4.136 -11.519 1.00 80.88 92 LEU A C 1
ATOM 685 O O . LEU A 1 92 ? 9.047 4.394 -12.614 1.00 80.88 92 LEU A O 1
ATOM 689 N N . VAL A 1 93 ? 8.795 4.884 -10.437 1.00 79.50 93 VAL A N 1
ATOM 690 C CA . VAL A 1 93 ? 9.722 6.023 -10.430 1.00 79.50 93 VAL A CA 1
ATOM 691 C C . VAL A 1 93 ? 11.148 5.551 -10.711 1.00 79.50 93 VAL A C 1
ATOM 693 O O . VAL A 1 93 ? 11.819 6.142 -11.553 1.00 79.50 93 VAL A O 1
ATOM 696 N N . SER A 1 94 ? 11.611 4.471 -10.076 1.00 78.88 94 SER A N 1
ATOM 697 C CA . SER A 1 94 ? 12.937 3.900 -10.334 1.00 78.88 94 SER A CA 1
ATOM 698 C C . SER A 1 94 ? 13.112 3.479 -11.794 1.00 78.88 94 SER A C 1
ATOM 700 O O . SER A 1 94 ? 14.099 3.874 -12.407 1.00 78.88 94 SER A O 1
ATOM 702 N N . LYS A 1 95 ? 12.141 2.768 -12.378 1.00 74.38 95 LYS A N 1
ATOM 703 C CA . LYS A 1 95 ? 12.166 2.367 -13.795 1.00 74.38 95 LYS A CA 1
ATOM 704 C C . LYS A 1 95 ? 12.140 3.570 -14.731 1.00 74.38 95 LYS A C 1
ATOM 706 O O . LYS A 1 95 ? 12.919 3.629 -15.678 1.00 74.38 95 LYS A O 1
ATOM 711 N N . TRP A 1 96 ? 11.312 4.571 -14.431 1.00 74.12 96 TRP A N 1
ATOM 712 C CA . TRP A 1 96 ? 11.255 5.806 -15.213 1.00 74.12 96 TRP A CA 1
ATOM 713 C C . TRP A 1 96 ? 12.598 6.545 -15.211 1.00 74.12 96 TRP A C 1
ATOM 715 O O . TRP A 1 96 ? 13.054 7.015 -16.255 1.00 74.12 96 TRP A O 1
ATOM 725 N N . PHE A 1 97 ? 13.275 6.612 -14.061 1.00 70.31 97 PHE A N 1
ATOM 726 C CA . PHE A 1 97 ? 14.609 7.204 -13.980 1.00 70.31 97 PHE A CA 1
ATOM 727 C C . PHE A 1 97 ? 15.686 6.336 -14.629 1.00 70.31 97 PHE A C 1
ATOM 729 O O . PHE A 1 97 ? 16.605 6.897 -15.212 1.00 70.31 97 PHE A O 1
ATOM 736 N N . GLU A 1 98 ? 15.602 5.010 -14.587 1.00 69.56 98 GLU A N 1
ATOM 737 C CA . GLU A 1 98 ? 16.557 4.121 -15.261 1.00 69.56 98 GLU A CA 1
ATOM 738 C C . GLU A 1 98 ? 16.466 4.257 -16.789 1.00 69.56 98 GLU A C 1
ATOM 740 O O . GLU A 1 98 ? 17.485 4.440 -17.458 1.00 69.56 98 GLU A O 1
ATOM 745 N N . GLU A 1 99 ? 15.251 4.310 -17.341 1.00 62.03 99 GLU A N 1
ATOM 746 C CA . GLU A 1 99 ? 15.017 4.596 -18.761 1.00 62.03 99 GLU A CA 1
ATOM 747 C C . GLU A 1 99 ? 15.456 6.012 -19.140 1.00 62.03 99 GLU A C 1
ATOM 749 O O . GLU A 1 99 ? 16.118 6.211 -20.155 1.00 62.03 99 GLU A O 1
ATOM 754 N N . THR A 1 100 ? 15.156 7.012 -18.310 1.00 57.69 100 THR A N 1
ATOM 755 C CA . THR A 1 100 ? 15.543 8.398 -18.601 1.00 57.69 100 THR A CA 1
ATOM 756 C C . THR A 1 100 ? 17.058 8.580 -18.496 1.00 57.69 100 THR A C 1
ATOM 758 O O . THR A 1 100 ? 17.648 9.257 -19.332 1.00 57.69 100 THR A O 1
ATOM 761 N N . THR A 1 101 ? 17.716 7.940 -17.521 1.00 56.22 101 THR A N 1
ATOM 762 C CA . THR A 1 101 ? 19.171 8.018 -17.306 1.00 56.22 101 THR A CA 1
ATOM 763 C C . THR A 1 101 ? 19.934 7.255 -18.387 1.00 56.22 101 THR A C 1
ATOM 765 O O . THR A 1 101 ? 20.949 7.745 -18.879 1.00 56.22 101 THR A O 1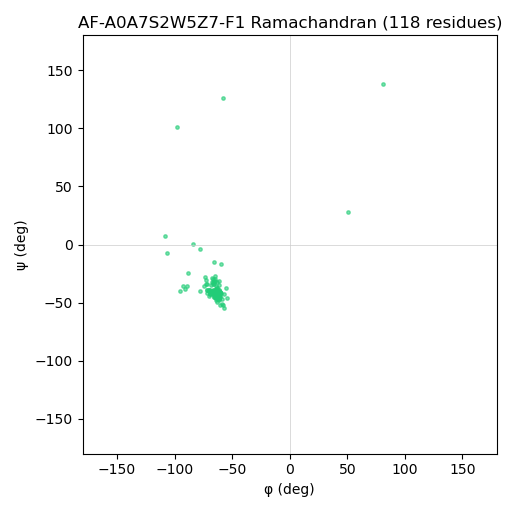
ATOM 768 N N . THR A 1 102 ? 19.442 6.094 -18.830 1.00 55.62 102 THR A N 1
ATOM 769 C CA . THR A 1 102 ? 19.995 5.385 -19.999 1.00 55.62 102 THR A CA 1
ATOM 770 C C . THR A 1 102 ? 19.773 6.177 -21.287 1.00 55.62 102 THR A C 1
ATOM 772 O O . THR A 1 102 ? 20.704 6.329 -22.068 1.00 55.62 102 THR A O 1
ATOM 775 N N . GLN A 1 103 ? 18.615 6.811 -21.483 1.00 54.00 103 GLN A N 1
ATOM 776 C CA . GLN A 1 103 ? 18.370 7.666 -22.650 1.00 54.00 103 GLN A CA 1
ATOM 777 C C . GLN A 1 103 ? 19.252 8.926 -22.669 1.00 54.00 103 GLN A C 1
ATOM 779 O O . GLN A 1 103 ? 19.858 9.220 -23.699 1.00 54.00 103 GLN A O 1
ATOM 784 N N . VAL A 1 104 ? 19.401 9.647 -21.551 1.00 59.59 104 VAL A N 1
ATOM 785 C CA . VAL A 1 104 ? 20.286 10.831 -21.482 1.00 59.59 104 VAL A CA 1
ATOM 786 C C . VAL A 1 104 ? 21.771 10.460 -21.486 1.00 59.59 104 VAL A C 1
ATOM 788 O O . VAL A 1 104 ? 22.572 11.214 -22.033 1.00 59.59 104 VAL A O 1
ATOM 791 N N . SER A 1 105 ? 22.162 9.300 -20.946 1.00 60.72 105 SER A N 1
ATOM 792 C CA . SER A 1 105 ? 23.549 8.815 -21.031 1.00 60.72 105 SER A CA 1
ATOM 793 C C . SER A 1 105 ? 23.899 8.300 -22.429 1.00 60.72 105 SER A C 1
ATOM 795 O O . SER A 1 105 ? 24.997 8.574 -22.909 1.00 60.72 105 SER A O 1
ATOM 797 N N . HIS A 1 106 ? 22.966 7.657 -23.139 1.00 52.44 106 HIS A N 1
ATOM 798 C CA . HIS A 1 106 ? 23.129 7.295 -24.550 1.00 52.44 106 HIS A CA 1
ATOM 799 C C . HIS A 1 106 ? 23.208 8.545 -25.439 1.00 52.44 106 HIS A C 1
ATOM 801 O O . HIS A 1 106 ? 24.060 8.611 -26.327 1.00 52.44 106 HIS A O 1
ATOM 807 N N . LEU A 1 107 ? 22.393 9.572 -25.167 1.00 60.38 107 LEU A N 1
ATOM 808 C CA . LEU A 1 107 ? 22.480 10.865 -25.852 1.00 60.38 107 LEU A CA 1
ATOM 809 C C . LEU A 1 107 ? 23.819 11.571 -25.560 1.00 60.38 107 LEU A C 1
ATOM 811 O O . LEU A 1 107 ? 24.434 12.139 -26.460 1.00 60.38 107 LEU A O 1
ATOM 815 N N . GLY A 1 108 ? 24.301 11.494 -24.315 1.00 60.97 108 GLY A N 1
ATOM 816 C CA . GLY A 1 108 ? 25.595 12.031 -23.889 1.00 60.97 108 GLY A CA 1
ATOM 817 C C . GLY A 1 108 ? 26.791 11.333 -24.545 1.00 60.97 108 GLY A C 1
ATOM 818 O O . GLY A 1 108 ? 27.722 12.004 -24.989 1.00 60.97 108 GLY A O 1
ATOM 819 N N . LEU A 1 109 ? 26.750 10.004 -24.685 1.00 63.34 109 LEU A N 1
ATOM 820 C CA . LEU A 1 109 ? 27.757 9.231 -25.421 1.00 63.34 109 LEU A CA 1
ATOM 821 C C . LEU A 1 109 ? 27.738 9.554 -26.921 1.00 63.34 109 LEU A C 1
ATOM 823 O O . LEU A 1 109 ? 28.800 9.748 -27.512 1.00 63.34 109 LEU A O 1
ATOM 827 N N . ALA A 1 110 ? 26.556 9.692 -27.530 1.00 59.34 110 ALA A N 1
ATOM 828 C CA . ALA A 1 110 ? 26.429 10.096 -28.930 1.00 59.34 110 ALA A CA 1
ATOM 829 C C . ALA A 1 110 ? 26.986 11.513 -29.179 1.00 59.34 110 ALA A C 1
ATOM 831 O O . ALA A 1 110 ? 27.753 11.717 -30.120 1.00 59.34 110 ALA A O 1
ATOM 832 N N . MET A 1 111 ? 26.682 12.474 -28.299 1.00 53.88 111 MET A N 1
ATOM 833 C CA . MET A 1 111 ? 27.245 13.831 -28.350 1.00 53.88 111 MET A CA 1
ATOM 834 C C . MET A 1 111 ? 28.769 13.835 -28.151 1.00 53.88 111 MET A C 1
ATOM 836 O O . MET A 1 111 ? 29.484 14.563 -28.841 1.00 53.88 111 MET A O 1
ATOM 840 N N . SER A 1 112 ? 29.288 13.004 -27.241 1.00 63.84 112 SER A N 1
ATOM 841 C CA . SER A 1 112 ? 30.728 12.886 -26.986 1.00 63.84 112 SER A CA 1
ATOM 842 C C . SER A 1 112 ? 31.486 12.302 -28.182 1.00 63.84 112 SER A C 1
ATOM 844 O O . SER A 1 112 ? 32.545 12.821 -28.532 1.00 63.84 112 SER A O 1
ATOM 846 N N . LEU A 1 113 ? 30.931 11.293 -28.862 1.00 64.50 113 LEU A N 1
ATOM 847 C CA . LEU A 1 113 ? 31.523 10.724 -30.077 1.00 64.50 113 LEU A CA 1
ATOM 848 C C . LEU A 1 113 ? 31.551 11.741 -31.225 1.00 64.50 113 LEU A C 1
ATOM 850 O O . LEU A 1 113 ? 32.579 11.884 -31.884 1.00 64.50 113 LEU A O 1
ATOM 854 N N . ILE A 1 114 ? 30.477 12.513 -31.420 1.00 63.78 114 ILE A N 1
ATOM 855 C CA . ILE A 1 114 ? 30.434 13.589 -32.425 1.00 63.78 114 ILE A CA 1
ATOM 856 C C . ILE A 1 114 ? 31.506 14.653 -32.139 1.00 63.78 114 ILE A C 1
ATOM 858 O O . ILE A 1 114 ? 32.201 15.083 -33.057 1.00 63.78 114 ILE A O 1
ATOM 862 N N . GLY A 1 115 ? 31.710 15.025 -30.871 1.00 54.56 115 GLY A N 1
ATOM 863 C CA . GLY A 1 115 ? 32.763 15.963 -30.470 1.00 54.56 115 GLY A CA 1
ATOM 864 C C . GLY A 1 115 ? 34.194 15.454 -30.701 1.00 54.56 115 GLY A C 1
ATOM 865 O O . GLY A 1 115 ? 35.098 16.260 -30.913 1.00 54.56 115 GLY A O 1
ATOM 866 N N . VAL A 1 116 ? 34.412 14.135 -30.698 1.00 59.91 116 VAL A N 1
ATOM 867 C CA . VAL A 1 116 ? 35.712 13.518 -31.019 1.00 59.91 116 VAL A CA 1
ATOM 868 C C . VAL A 1 116 ? 35.959 13.498 -32.530 1.00 59.91 116 VAL A C 1
ATOM 870 O O . VAL A 1 116 ? 37.065 13.818 -32.958 1.00 59.91 116 VAL A O 1
ATOM 873 N N . PHE A 1 117 ? 34.939 13.209 -33.345 1.00 55.66 117 PHE A N 1
ATOM 874 C CA . PHE A 1 117 ? 35.050 13.269 -34.809 1.00 55.66 117 PHE A CA 1
ATOM 875 C C . PHE A 1 117 ? 35.230 14.694 -35.345 1.00 55.66 117 PHE A C 1
ATOM 877 O O . PHE A 1 117 ? 35.881 14.873 -36.364 1.00 55.66 117 PHE A O 1
ATOM 884 N N . TYR A 1 118 ? 34.708 15.709 -34.651 1.00 49.25 118 TYR A N 1
ATOM 885 C CA . TYR A 1 118 ? 34.886 17.117 -35.028 1.00 49.25 118 TYR A CA 1
ATOM 886 C C . TYR A 1 118 ? 36.261 17.700 -34.643 1.00 49.25 118 TYR A C 1
ATOM 888 O O . TYR A 1 118 ? 36.539 18.865 -34.924 1.00 49.25 118 TYR A O 1
ATOM 896 N N . ARG A 1 119 ? 37.106 16.920 -33.951 1.00 44.47 119 ARG A N 1
ATOM 897 C CA . ARG A 1 119 ? 38.440 17.325 -33.475 1.00 44.47 119 ARG A CA 1
ATOM 898 C C . ARG A 1 119 ? 39.591 16.648 -34.245 1.00 44.47 119 ARG A C 1
ATOM 900 O O . ARG A 1 119 ? 40.745 16.808 -33.849 1.00 44.47 119 ARG A O 1
ATOM 907 N N . ILE A 1 120 ? 39.280 15.915 -35.316 1.00 46.06 120 ILE A N 1
ATOM 908 C CA . ILE A 1 120 ? 40.221 15.367 -36.311 1.00 46.06 120 ILE A CA 1
ATOM 909 C C . ILE A 1 120 ? 40.055 16.174 -37.597 1.00 46.06 120 ILE A C 1
ATOM 911 O O . ILE A 1 120 ? 41.093 16.511 -38.204 1.00 46.06 120 ILE A O 1
#

Organism: NCBI:txid96639